Protein AF-A0AAN7G976-F1 (afdb_monomer_lite)

Organism: Quercus rubra (NCBI:txid3512)

pLDDT: mean 81.2, std 9.68, range [54.94, 92.81]

Structure (mmCIF, N/CA/C/O backbone):
data_AF-A0AAN7G976-F1
#
_entry.id   AF-A0AAN7G976-F1
#
loop_
_atom_site.group_PDB
_atom_site.id
_atom_site.type_symbol
_atom_site.label_atom_id
_atom_site.label_alt_id
_atom_site.label_comp_id
_atom_site.label_asym_id
_atom_site.label_entity_id
_atom_site.label_seq_id
_atom_site.pdbx_PDB_ins_code
_atom_site.Cartn_x
_atom_site.Cartn_y
_atom_site.Cartn_z
_atom_site.occupancy
_atom_site.B_iso_or_equiv
_atom_site.auth_seq_id
_atom_site.auth_comp_id
_atom_site.auth_asym_id
_atom_site.auth_atom_id
_atom_site.pdbx_PDB_model_num
ATOM 1 N N . MET A 1 1 ? 34.642 4.271 -28.995 1.00 54.94 1 MET A N 1
ATOM 2 C CA . MET A 1 1 ? 34.489 2.891 -28.481 1.00 54.94 1 MET A CA 1
ATOM 3 C C . MET A 1 1 ? 33.417 2.945 -27.388 1.00 54.94 1 MET A C 1
ATOM 5 O O . MET A 1 1 ? 33.693 2.669 -26.234 1.00 54.94 1 MET A O 1
ATOM 9 N N . GLU A 1 2 ? 32.192 3.360 -27.750 1.00 58.47 2 GLU A N 1
ATOM 10 C CA . GLU A 1 2 ? 31.196 3.938 -26.809 1.00 58.47 2 GLU A CA 1
ATOM 11 C C . GLU A 1 2 ? 30.054 2.974 -26.423 1.00 58.47 2 GLU A C 1
ATOM 13 O O . GLU A 1 2 ? 29.230 3.248 -25.552 1.00 58.47 2 GLU A O 1
ATOM 18 N N . TRP A 1 3 ? 29.985 1.820 -27.088 1.00 65.31 3 TRP A N 1
ATOM 19 C CA . TRP A 1 3 ? 28.886 0.857 -26.986 1.00 65.31 3 TRP A CA 1
ATOM 20 C C . TRP A 1 3 ? 28.608 0.247 -25.595 1.00 65.31 3 TRP A C 1
ATOM 22 O O . TRP A 1 3 ? 27.431 0.019 -25.296 1.00 65.31 3 TRP A O 1
ATOM 32 N N . PRO A 1 4 ? 29.602 -0.031 -24.721 1.00 81.38 4 PRO A N 1
ATOM 33 C CA . PRO A 1 4 ? 29.316 -0.678 -23.438 1.00 81.38 4 PRO A CA 1
ATOM 34 C C . PRO A 1 4 ? 28.493 0.210 -22.497 1.00 81.38 4 PRO A C 1
ATOM 36 O O . PRO A 1 4 ? 27.633 -0.305 -21.782 1.00 81.38 4 PRO A O 1
ATOM 39 N N . LEU A 1 5 ? 28.682 1.533 -22.546 1.00 81.12 5 LEU A N 1
ATOM 40 C CA . LEU A 1 5 ? 27.916 2.478 -21.732 1.00 81.12 5 LEU A CA 1
ATOM 41 C C . LEU A 1 5 ? 26.463 2.554 -22.203 1.00 81.12 5 LEU A C 1
ATOM 43 O O . LEU A 1 5 ? 25.550 2.424 -21.393 1.00 81.12 5 LEU A O 1
ATOM 47 N N . VAL A 1 6 ? 26.241 2.665 -23.516 1.00 86.25 6 VAL A N 1
ATOM 48 C CA . VAL A 1 6 ? 24.888 2.684 -24.100 1.00 86.25 6 VAL A CA 1
ATOM 49 C C . VAL A 1 6 ? 24.130 1.405 -23.754 1.00 86.25 6 VAL A C 1
ATOM 51 O O . VAL A 1 6 ? 22.970 1.456 -23.357 1.00 86.25 6 VAL A O 1
ATOM 54 N N . LYS A 1 7 ? 24.796 0.248 -23.834 1.00 85.69 7 LYS A N 1
ATOM 55 C CA . LYS A 1 7 ? 24.200 -1.037 -23.464 1.00 85.69 7 LYS A CA 1
ATOM 56 C C . LYS A 1 7 ? 23.855 -1.077 -21.974 1.00 85.69 7 LYS A C 1
ATOM 58 O O . LYS A 1 7 ? 22.746 -1.465 -21.634 1.00 85.69 7 LYS A O 1
ATOM 63 N N . PHE A 1 8 ? 24.740 -0.619 -21.091 1.00 86.69 8 PHE A N 1
ATOM 64 C CA . PHE A 1 8 ? 24.441 -0.537 -19.660 1.00 86.69 8 PHE A CA 1
ATOM 65 C C . PHE A 1 8 ? 23.220 0.353 -19.373 1.00 86.69 8 PHE A C 1
ATOM 67 O O . PHE A 1 8 ? 22.319 -0.064 -18.648 1.00 86.69 8 PHE A O 1
ATOM 74 N N . PHE A 1 9 ? 23.134 1.527 -20.007 1.00 85.75 9 PHE A N 1
ATOM 75 C CA . PHE A 1 9 ? 21.971 2.410 -19.892 1.00 85.75 9 PHE A CA 1
ATOM 76 C C . PHE A 1 9 ? 20.686 1.762 -20.418 1.00 85.75 9 PHE A C 1
ATOM 78 O O . PHE A 1 9 ? 19.655 1.852 -19.759 1.00 85.75 9 PHE A O 1
ATOM 85 N N . LEU A 1 10 ? 20.733 1.055 -21.551 1.00 88.50 10 LEU A N 1
ATOM 86 C CA . LEU A 1 10 ? 19.571 0.340 -22.089 1.00 88.50 10 LEU A CA 1
ATOM 87 C C . LEU A 1 10 ? 19.090 -0.774 -21.153 1.00 88.50 10 LEU A C 1
ATOM 89 O O . LEU A 1 10 ? 17.889 -0.914 -20.939 1.00 88.50 10 LEU A O 1
ATOM 93 N N . TRP A 1 11 ? 20.008 -1.536 -20.555 1.00 89.25 11 TRP A N 1
ATOM 94 C CA . TRP A 1 11 ? 19.661 -2.568 -19.577 1.00 89.25 11 TRP A CA 1
ATOM 95 C C . TRP A 1 11 ? 19.119 -1.965 -18.276 1.00 89.25 11 TRP A C 1
ATOM 97 O O . TRP A 1 11 ? 18.156 -2.493 -17.726 1.00 89.25 11 TRP A O 1
ATOM 107 N N . ALA A 1 12 ? 19.665 -0.837 -17.813 1.00 86.19 12 ALA A N 1
ATOM 108 C CA . ALA A 1 12 ? 19.153 -0.118 -16.648 1.00 86.19 12 ALA A CA 1
ATOM 109 C C . ALA A 1 12 ? 17.746 0.455 -16.893 1.00 86.19 12 ALA A C 1
ATOM 111 O O . ALA A 1 12 ? 16.865 0.291 -16.052 1.00 86.19 12 ALA A O 1
ATOM 112 N N . LEU A 1 13 ? 17.503 1.062 -18.060 1.00 82.44 13 LEU A N 1
ATOM 113 C CA . LEU A 1 13 ? 16.180 1.554 -18.456 1.00 82.44 13 LEU A CA 1
ATOM 114 C C . LEU A 1 13 ? 15.174 0.408 -18.588 1.00 82.44 13 LEU A C 1
ATOM 116 O O . LEU A 1 13 ? 14.061 0.519 -18.083 1.00 82.44 13 LEU A O 1
ATOM 120 N N . LEU A 1 14 ? 15.573 -0.717 -19.188 1.00 81.19 14 LEU A N 1
ATOM 121 C CA . LEU A 1 14 ? 14.742 -1.917 -19.262 1.00 81.19 14 LEU A CA 1
ATOM 122 C C . LEU A 1 14 ? 14.392 -2.433 -17.858 1.00 81.19 14 LEU A C 1
ATOM 124 O O . LEU A 1 14 ? 13.245 -2.772 -17.590 1.00 81.19 14 LEU A O 1
ATOM 128 N N . PHE A 1 15 ? 15.351 -2.424 -16.933 1.00 75.56 15 PHE A N 1
ATOM 129 C CA . PHE A 1 15 ? 15.133 -2.841 -15.549 1.00 75.56 15 PHE A CA 1
ATOM 130 C C . PHE A 1 15 ? 14.172 -1.910 -14.793 1.00 75.56 15 PHE A C 1
ATOM 132 O O . PHE A 1 15 ? 13.344 -2.382 -14.014 1.00 75.56 15 PHE A O 1
ATOM 139 N N . ILE A 1 16 ? 14.241 -0.599 -15.046 1.00 72.38 16 ILE A N 1
ATOM 140 C CA . ILE A 1 16 ? 13.305 0.396 -14.497 1.00 72.38 16 ILE A CA 1
ATOM 141 C C . ILE A 1 16 ? 11.903 0.210 -15.095 1.00 72.38 16 ILE A C 1
ATOM 143 O O . ILE A 1 16 ? 10.930 0.250 -14.353 1.00 72.38 16 ILE A O 1
ATOM 147 N N . LEU A 1 17 ? 11.790 -0.059 -16.399 1.00 67.12 17 LEU A N 1
ATOM 148 C CA . LEU A 1 17 ? 10.507 -0.311 -17.070 1.00 67.12 17 LEU A CA 1
ATOM 149 C C . LEU A 1 17 ? 9.839 -1.616 -16.607 1.00 67.12 17 LEU A C 1
ATOM 151 O O . LEU A 1 17 ? 8.616 -1.681 -16.517 1.00 67.12 17 LEU A O 1
ATOM 155 N N . ILE A 1 18 ? 10.628 -2.650 -16.296 1.00 66.75 18 ILE A N 1
ATOM 156 C CA . ILE A 1 18 ? 10.125 -3.934 -15.778 1.00 66.75 18 ILE A CA 1
ATOM 157 C C . ILE A 1 18 ? 9.670 -3.807 -14.316 1.00 66.75 18 ILE A C 1
ATOM 159 O O . ILE A 1 18 ? 8.748 -4.506 -13.892 1.00 66.75 18 ILE A O 1
ATOM 163 N N . ARG A 1 19 ? 10.277 -2.904 -13.533 1.00 65.56 19 ARG A N 1
ATOM 164 C CA . ARG A 1 19 ? 9.778 -2.531 -12.204 1.00 65.56 19 ARG A CA 1
ATOM 165 C C . ARG A 1 19 ? 8.538 -1.656 -12.378 1.00 65.56 19 ARG A C 1
ATOM 167 O O . ARG A 1 19 ? 8.619 -0.438 -12.280 1.00 65.56 19 ARG A O 1
ATOM 174 N N . GLY A 1 20 ? 7.403 -2.295 -12.665 1.00 59.78 20 GLY A N 1
ATOM 175 C CA . GLY A 1 20 ? 6.101 -1.646 -12.802 1.00 59.78 20 GLY A CA 1
ATOM 176 C C . GLY A 1 20 ? 5.896 -0.565 -11.739 1.00 59.78 20 GLY A C 1
ATOM 177 O O . GLY A 1 20 ? 6.238 -0.751 -10.569 1.00 59.78 20 GLY A O 1
ATOM 178 N N . ASN A 1 21 ? 5.394 0.589 -12.175 1.00 61.88 21 ASN A N 1
ATOM 179 C CA . ASN A 1 21 ? 5.226 1.759 -11.327 1.00 61.88 21 ASN A CA 1
ATOM 180 C C . ASN A 1 21 ? 4.298 1.392 -10.156 1.00 61.88 21 ASN A C 1
ATOM 182 O O . ASN A 1 21 ? 3.117 1.123 -10.373 1.00 61.88 21 ASN A O 1
ATOM 186 N N . LYS A 1 22 ? 4.809 1.374 -8.918 1.00 64.19 22 LYS A N 1
ATOM 187 C CA . LYS A 1 22 ? 4.015 1.129 -7.699 1.00 64.19 22 LYS A CA 1
ATOM 188 C C . LYS A 1 22 ? 3.191 2.362 -7.314 1.00 64.19 22 LYS A C 1
ATOM 190 O O . LYS A 1 22 ? 3.116 2.755 -6.152 1.00 64.19 22 LYS A O 1
ATOM 195 N N . CYS A 1 23 ? 2.602 3.009 -8.310 1.00 69.75 23 CYS A N 1
ATOM 196 C CA . CYS A 1 23 ? 1.825 4.211 -8.106 1.00 69.75 23 CYS A CA 1
ATOM 197 C C . CYS A 1 23 ? 0.498 3.821 -7.465 1.00 69.75 23 CYS A C 1
ATOM 199 O O . CYS A 1 23 ? -0.232 2.995 -8.004 1.00 69.75 23 CYS A O 1
ATOM 201 N N . CYS A 1 24 ? 0.209 4.420 -6.319 1.00 80.75 24 CYS A N 1
ATOM 202 C CA . CYS A 1 24 ? -1.112 4.351 -5.723 1.00 80.75 24 CYS A CA 1
ATOM 203 C C . CYS A 1 24 ? -1.993 5.410 -6.377 1.00 80.75 24 CYS A C 1
ATOM 205 O O . CYS A 1 24 ? -1.575 6.568 -6.473 1.00 80.75 24 CYS A O 1
ATOM 207 N N . MET A 1 25 ? -3.197 5.039 -6.809 1.00 84.69 25 MET A N 1
ATOM 208 C CA . MET A 1 25 ? -4.159 6.031 -7.278 1.00 84.69 25 MET A CA 1
ATOM 209 C C . MET A 1 25 ? -4.587 6.912 -6.104 1.00 84.69 25 MET A C 1
ATOM 211 O O . MET A 1 25 ? -4.738 6.437 -4.979 1.00 84.69 25 MET A O 1
ATOM 215 N N . GLU A 1 26 ? -4.798 8.202 -6.355 1.00 87.12 26 GLU A N 1
ATOM 216 C CA . GLU A 1 26 ? -5.158 9.142 -5.289 1.00 87.12 26 GLU A CA 1
ATOM 217 C C . GLU A 1 26 ? -6.483 8.755 -4.610 1.00 87.12 26 GLU A C 1
ATOM 219 O O . GLU A 1 26 ? -6.597 8.825 -3.390 1.00 87.12 26 GLU A O 1
ATOM 224 N N . GLU A 1 27 ? -7.446 8.256 -5.386 1.00 88.75 27 GLU A N 1
ATOM 225 C CA . GLU A 1 27 ? -8.730 7.748 -4.890 1.00 88.75 27 GLU A CA 1
ATOM 226 C C . GLU A 1 27 ? -8.552 6.537 -3.961 1.00 88.75 27 GLU A C 1
ATOM 228 O O . GLU A 1 27 ? -9.114 6.503 -2.867 1.00 88.75 27 GLU A O 1
ATOM 233 N N . GLU A 1 28 ? -7.708 5.572 -4.347 1.00 90.38 28 GLU A N 1
ATOM 234 C CA . GLU A 1 28 ? -7.380 4.408 -3.513 1.00 90.38 28 GLU A CA 1
ATOM 235 C C . GLU A 1 28 ? -6.665 4.843 -2.229 1.00 90.38 28 GLU A C 1
ATOM 237 O O . GLU A 1 28 ? -6.990 4.373 -1.139 1.00 90.38 28 GLU A O 1
ATOM 242 N N . ARG A 1 29 ? -5.724 5.790 -2.331 1.00 91.12 29 ARG A N 1
ATOM 243 C CA . ARG A 1 29 ? -4.995 6.348 -1.186 1.00 91.12 29 ARG A CA 1
ATOM 244 C C . ARG A 1 29 ? -5.947 6.991 -0.180 1.00 91.12 29 ARG A C 1
ATOM 246 O O . ARG A 1 29 ? -5.808 6.753 1.021 1.00 91.12 29 ARG A O 1
ATOM 253 N N . ILE A 1 30 ? -6.884 7.811 -0.656 1.00 91.81 30 ILE A N 1
ATOM 254 C CA . ILE A 1 30 ? -7.875 8.489 0.185 1.00 91.81 30 ILE A CA 1
ATOM 255 C C . ILE A 1 30 ? -8.795 7.457 0.841 1.00 91.81 30 ILE A C 1
ATOM 257 O O . ILE A 1 30 ? -8.896 7.449 2.068 1.00 91.81 30 ILE A O 1
ATOM 261 N N . GLY A 1 31 ? -9.374 6.535 0.065 1.00 92.81 31 GLY A N 1
ATOM 262 C CA . GLY A 1 31 ? -10.275 5.507 0.595 1.00 92.81 31 GLY A CA 1
ATOM 263 C C . GLY A 1 31 ? -9.608 4.613 1.646 1.00 92.81 31 GLY A C 1
ATOM 264 O O . GLY A 1 31 ? -10.190 4.320 2.690 1.00 92.81 31 GLY A O 1
ATOM 265 N N . LEU A 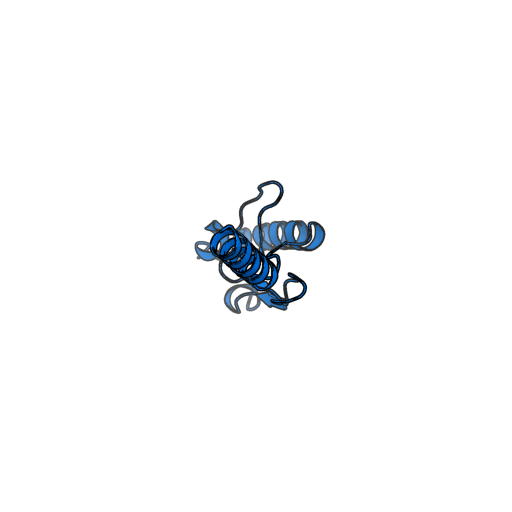1 32 ? -8.341 4.244 1.443 1.00 92.50 32 LEU A N 1
ATOM 266 C CA . LEU A 1 32 ? -7.569 3.508 2.442 1.00 92.50 32 LEU A CA 1
ATOM 267 C C . LEU A 1 32 ? -7.302 4.341 3.711 1.00 92.50 32 LEU A C 1
ATOM 269 O O . LEU A 1 32 ? -7.344 3.815 4.822 1.00 92.50 32 LEU A O 1
ATOM 273 N N . LEU A 1 33 ? -7.044 5.645 3.602 1.00 92.56 33 LEU A N 1
ATOM 274 C CA . LEU A 1 33 ? -6.860 6.494 4.786 1.00 92.56 33 LEU A CA 1
ATOM 275 C C . LEU A 1 33 ? -8.156 6.685 5.584 1.00 92.56 33 LEU A C 1
ATOM 277 O O . LEU A 1 33 ? -8.099 6.721 6.816 1.00 92.56 33 LEU A O 1
ATOM 281 N N . GLU A 1 34 ? -9.306 6.754 4.915 1.00 92.75 34 GLU A N 1
ATOM 282 C CA . GLU A 1 34 ? -10.618 6.734 5.570 1.00 92.75 34 GLU A CA 1
ATOM 283 C C . GLU A 1 34 ? -10.854 5.398 6.281 1.00 92.75 34 GLU A C 1
ATOM 285 O O . GLU A 1 34 ? -11.171 5.372 7.474 1.00 92.75 34 GLU A O 1
ATOM 290 N N . PHE A 1 35 ? -10.581 4.282 5.596 1.00 90.88 35 PHE A N 1
ATOM 291 C CA . PHE A 1 35 ? -10.670 2.945 6.177 1.00 90.88 35 PHE A CA 1
ATOM 292 C C . PHE A 1 35 ? -9.746 2.778 7.392 1.00 90.88 35 PHE A C 1
ATOM 294 O O . PHE A 1 35 ? -10.158 2.257 8.425 1.00 90.88 35 PHE A O 1
ATOM 301 N N . LYS A 1 36 ? -8.522 3.318 7.348 1.00 90.38 36 LYS A N 1
ATOM 302 C CA . LYS A 1 36 ? -7.620 3.377 8.510 1.00 90.38 36 LYS A CA 1
ATOM 303 C C . LYS A 1 36 ? -8.252 4.098 9.703 1.00 90.38 36 LYS A C 1
ATOM 305 O O . LYS A 1 36 ? -8.009 3.697 10.843 1.00 90.38 36 LYS A O 1
ATOM 310 N N . GLY A 1 37 ? -9.016 5.165 9.466 1.00 89.44 37 GLY A N 1
ATOM 311 C CA . GLY A 1 37 ? -9.774 5.863 10.506 1.00 89.44 37 GLY A CA 1
ATOM 312 C C . GLY A 1 37 ? -10.772 4.934 11.196 1.00 89.44 37 GLY A C 1
ATOM 313 O O . GLY A 1 37 ? -10.766 4.843 12.423 1.00 89.44 37 GLY A O 1
ATOM 314 N N . PHE A 1 38 ? -11.535 4.174 10.407 1.00 88.00 38 PHE A N 1
ATOM 315 C CA . PHE A 1 38 ? -12.458 3.152 10.904 1.00 88.00 38 PHE A CA 1
ATOM 316 C C . PHE A 1 38 ? -11.743 2.023 11.666 1.00 88.00 38 PHE A C 1
ATOM 318 O O . PHE A 1 38 ? -12.190 1.600 12.729 1.00 88.00 38 PHE A O 1
ATOM 325 N N . LEU A 1 39 ? -10.597 1.540 11.183 1.00 87.62 39 LEU A N 1
ATOM 326 C CA . LEU A 1 39 ? -9.870 0.469 11.870 1.00 87.62 39 LEU A CA 1
ATOM 327 C C . LEU A 1 39 ? -9.303 0.918 13.223 1.00 87.62 39 LEU A C 1
ATOM 329 O O . LEU A 1 39 ? -9.310 0.147 14.180 1.00 87.62 39 LEU A O 1
ATOM 333 N N . LYS A 1 40 ? -8.854 2.173 13.341 1.00 85.31 40 LYS A N 1
ATOM 334 C CA . LYS A 1 40 ? -8.355 2.721 14.614 1.00 85.31 40 LYS A CA 1
ATOM 335 C C . LYS A 1 40 ? -9.400 2.718 15.729 1.00 85.31 40 LYS A C 1
ATOM 337 O O . LYS A 1 40 ? -9.012 2.631 16.889 1.00 85.31 40 LYS A O 1
ATOM 342 N N . SER A 1 41 ? -10.689 2.820 15.405 1.00 82.75 41 SER A N 1
ATO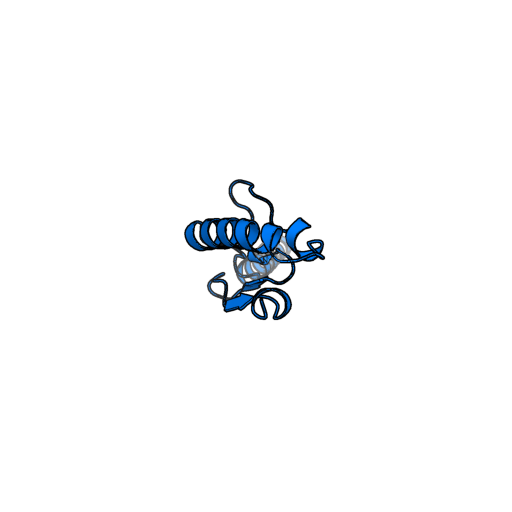M 343 C CA . SER A 1 41 ? -11.755 2.740 16.409 1.00 82.75 41 SER A CA 1
ATOM 344 C C . SER A 1 41 ? -12.143 1.306 16.779 1.00 82.75 41 SER A C 1
ATOM 346 O O . SER A 1 41 ? -12.751 1.114 17.826 1.00 82.75 41 SER A O 1
ATOM 348 N N . ASN A 1 42 ? -11.792 0.308 15.957 1.00 79.50 42 ASN A N 1
ATOM 349 C CA . ASN A 1 42 ? -12.317 -1.058 16.075 1.00 79.50 42 ASN A CA 1
ATOM 350 C C . ASN A 1 42 ? -11.250 -2.140 16.356 1.00 79.50 42 ASN A C 1
ATOM 352 O O . ASN A 1 42 ? -11.595 -3.215 16.839 1.00 79.50 42 ASN A O 1
ATOM 356 N N . ILE A 1 43 ? -9.956 -1.880 16.118 1.00 78.06 43 ILE A N 1
ATOM 357 C CA . ILE A 1 43 ? -8.868 -2.853 16.333 1.00 78.06 43 ILE A CA 1
ATOM 358 C C . ILE A 1 43 ? -7.948 -2.416 17.478 1.00 78.06 43 ILE A C 1
ATOM 360 O O . ILE A 1 43 ? -7.458 -1.290 17.503 1.00 78.06 43 ILE A O 1
ATOM 364 N N . LYS A 1 44 ? -7.613 -3.347 18.385 1.00 70.94 44 LYS A N 1
ATOM 365 C CA . LYS A 1 44 ? -6.601 -3.125 19.439 1.00 70.94 44 LYS A CA 1
ATOM 366 C C . LYS A 1 44 ? -5.154 -3.124 18.925 1.00 70.94 44 LYS A C 1
ATOM 368 O O . LYS A 1 44 ? -4.309 -2.448 19.499 1.00 70.94 44 LYS A O 1
ATOM 373 N N . ASN A 1 45 ? -4.852 -3.887 17.873 1.00 72.62 45 ASN A N 1
ATOM 374 C CA . ASN A 1 45 ? -3.520 -3.980 17.276 1.00 72.62 45 ASN A CA 1
ATOM 375 C C . ASN A 1 45 ? -3.424 -3.142 15.991 1.00 72.62 45 ASN A C 1
ATOM 377 O O . ASN A 1 45 ? -3.812 -3.582 14.913 1.00 72.62 45 ASN A O 1
ATOM 381 N N . THR A 1 46 ? -2.883 -1.931 16.107 1.00 73.25 46 THR A N 1
ATOM 382 C CA . THR A 1 46 ? -2.750 -0.982 14.991 1.00 73.25 46 THR A CA 1
ATOM 383 C C . THR A 1 46 ? -1.367 -0.994 14.338 1.00 73.25 46 THR A C 1
ATOM 385 O O . THR A 1 46 ? -1.076 -0.103 13.541 1.00 7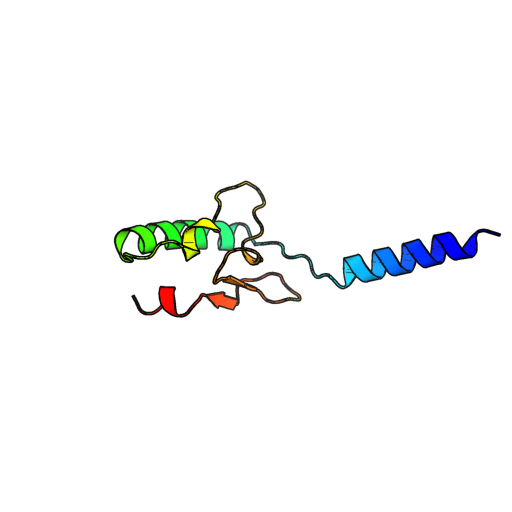3.25 46 THR A O 1
ATOM 388 N N . ASN A 1 47 ? -0.498 -1.955 14.670 1.00 79.81 47 ASN A N 1
ATOM 389 C CA . ASN A 1 47 ? 0.896 -1.958 14.208 1.00 79.81 47 ASN A CA 1
ATOM 390 C C . ASN A 1 47 ? 0.999 -1.962 12.674 1.00 79.81 47 ASN A C 1
ATOM 392 O O . ASN A 1 47 ? 1.769 -1.187 12.114 1.00 79.81 47 ASN A O 1
ATOM 396 N N . LEU A 1 48 ? 0.128 -2.713 11.995 1.00 76.69 48 LEU A N 1
ATOM 397 C CA . LEU A 1 48 ? 0.075 -2.753 10.529 1.00 76.69 48 LEU A CA 1
ATOM 398 C C . 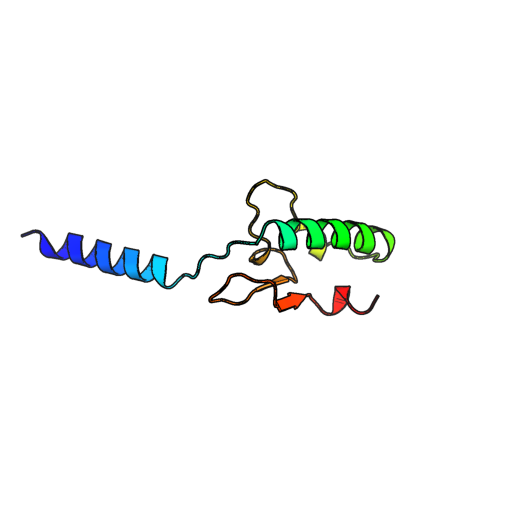LEU A 1 48 ? -0.326 -1.403 9.901 1.00 76.69 48 LEU A C 1
ATOM 400 O O . LEU A 1 48 ? 0.047 -1.089 8.773 1.00 76.69 48 LEU A O 1
ATOM 404 N N . LEU A 1 49 ? -1.056 -0.561 10.643 1.00 86.19 49 LEU A N 1
ATOM 405 C CA . LEU A 1 49 ? -1.506 0.756 10.181 1.00 86.19 49 LEU A CA 1
ATOM 406 C C . LEU A 1 49 ? -0.409 1.825 10.282 1.00 86.19 49 LEU A C 1
ATOM 408 O O . LEU A 1 49 ? -0.618 2.953 9.823 1.00 86.19 49 LEU A O 1
ATOM 412 N N . LEU A 1 50 ? 0.743 1.521 10.890 1.00 86.94 50 LEU A N 1
ATOM 413 C CA . LEU A 1 50 ? 1.848 2.476 11.042 1.00 86.94 50 LEU A CA 1
ATOM 414 C C . LEU A 1 50 ? 2.451 2.868 9.689 1.00 86.94 50 LEU A C 1
ATOM 416 O O . LEU A 1 50 ? 2.792 4.031 9.483 1.00 86.94 50 LEU A O 1
ATOM 420 N N . SER A 1 51 ? 2.503 1.924 8.750 1.00 89.00 51 SER A N 1
ATOM 421 C CA . SER A 1 51 ? 3.013 2.146 7.392 1.00 89.00 51 SER A CA 1
ATOM 422 C C . SER A 1 51 ? 2.097 3.031 6.528 1.00 89.00 51 SER A C 1
ATOM 424 O O . SER A 1 51 ? 2.561 3.637 5.563 1.00 89.00 51 SER A O 1
ATOM 426 N N . TRP A 1 52 ? 0.820 3.178 6.901 1.00 91.19 52 TRP A N 1
ATOM 427 C CA . TRP A 1 52 ? -0.196 3.913 6.142 1.00 91.19 52 TRP A CA 1
ATOM 428 C C . TRP A 1 52 ? -0.059 5.427 6.357 1.00 91.19 52 TRP A C 1
ATOM 430 O O . TRP A 1 52 ? -0.758 6.034 7.177 1.00 91.19 52 TRP A O 1
ATOM 440 N N . VAL A 1 53 ? 0.895 6.051 5.672 1.00 87.69 53 VAL A N 1
ATOM 441 C CA . VAL A 1 53 ? 1.243 7.466 5.864 1.00 87.69 53 VAL A CA 1
ATOM 442 C C . VAL A 1 53 ? 0.463 8.397 4.934 1.00 87.69 53 VAL A C 1
ATOM 444 O O . VAL A 1 53 ? 0.443 8.227 3.713 1.00 87.69 53 VAL A O 1
ATOM 447 N N . ASN A 1 54 ? -0.121 9.453 5.506 1.00 86.38 54 ASN A N 1
ATOM 448 C CA . ASN A 1 54 ? -0.761 10.524 4.744 1.00 86.38 54 ASN A CA 1
ATOM 449 C C . ASN A 1 54 ? 0.294 11.526 4.244 1.00 86.38 54 ASN A C 1
ATOM 451 O O . ASN A 1 54 ? 0.455 12.610 4.799 1.00 86.38 54 ASN A O 1
ATOM 455 N N . LYS A 1 55 ? 1.071 11.118 3.238 1.00 81.56 55 LYS A N 1
ATOM 456 C CA . LYS A 1 55 ? 2.013 11.984 2.517 1.00 81.56 55 LYS A CA 1
ATOM 457 C C . LYS A 1 55 ? 1.542 12.132 1.075 1.00 81.56 55 LYS A C 1
ATOM 459 O O . LYS A 1 55 ? 1.056 11.165 0.491 1.00 81.56 55 LYS A O 1
ATOM 464 N N . ALA A 1 56 ? 1.720 13.320 0.501 1.00 67.81 56 ALA A N 1
ATOM 465 C CA . ALA A 1 56 ? 1.497 13.523 -0.925 1.00 67.81 56 ALA A CA 1
ATOM 466 C C . ALA A 1 56 ? 2.375 12.536 -1.714 1.00 67.81 56 ALA A C 1
ATOM 468 O O . ALA A 1 56 ? 3.577 12.452 -1.456 1.00 67.81 56 ALA A O 1
ATOM 469 N N . LYS A 1 57 ? 1.768 11.789 -2.647 1.00 67.25 57 LYS A N 1
ATOM 470 C CA . LYS A 1 57 ? 2.419 10.735 -3.451 1.00 67.25 57 LYS A CA 1
ATOM 471 C C . LYS A 1 57 ? 2.912 9.514 -2.659 1.00 67.25 57 LYS A C 1
ATOM 473 O O . LYS A 1 57 ? 3.876 8.873 -3.073 1.00 67.25 57 LYS A O 1
ATOM 478 N N . SER A 1 58 ? 2.306 9.179 -1.517 1.00 75.81 58 SER A N 1
ATOM 479 C CA . SER A 1 58 ? 2.636 7.908 -0.866 1.00 75.81 58 SER A CA 1
ATOM 480 C C . SER A 1 58 ? 2.196 6.720 -1.728 1.00 75.81 58 SER A C 1
ATOM 482 O O . SER A 1 58 ? 1.049 6.618 -2.157 1.00 75.81 58 SER A O 1
ATOM 484 N N . GLU A 1 59 ? 3.125 5.802 -1.976 1.00 83.12 59 GLU A N 1
ATOM 485 C CA . GLU A 1 59 ? 2.846 4.547 -2.668 1.00 83.12 59 GLU A CA 1
ATOM 486 C C . GLU A 1 59 ? 2.157 3.582 -1.693 1.00 83.12 59 GLU A C 1
ATOM 488 O O . GLU A 1 59 ? 2.827 2.856 -0.956 1.00 83.12 59 GLU A O 1
ATOM 493 N N . CYS A 1 60 ? 0.819 3.572 -1.658 1.00 87.25 60 CYS A N 1
ATOM 494 C CA . CYS A 1 60 ? 0.055 2.654 -0.805 1.00 87.25 60 CYS A CA 1
ATOM 495 C C . CYS A 1 60 ? 0.366 1.170 -1.059 1.00 87.25 60 CYS A C 1
ATOM 497 O O . CYS A 1 60 ? 0.216 0.357 -0.158 1.00 87.25 60 CYS A O 1
ATOM 499 N N . CYS A 1 61 ? 0.906 0.809 -2.225 1.00 87.81 61 CYS A N 1
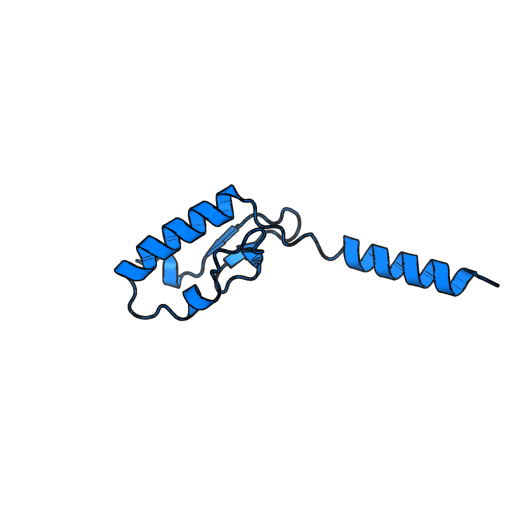ATOM 500 C CA . CYS A 1 61 ? 1.408 -0.539 -2.511 1.00 87.81 61 CYS A CA 1
ATOM 501 C C . CYS A 1 61 ? 2.635 -0.952 -1.681 1.00 87.81 61 CYS A C 1
ATOM 503 O O . CYS A 1 61 ? 3.037 -2.114 -1.717 1.00 87.81 61 CYS A O 1
ATOM 505 N N . ASN A 1 62 ? 3.260 -0.010 -0.973 1.00 87.69 62 ASN A N 1
ATOM 506 C CA . ASN A 1 62 ? 4.307 -0.286 0.008 1.00 87.69 62 A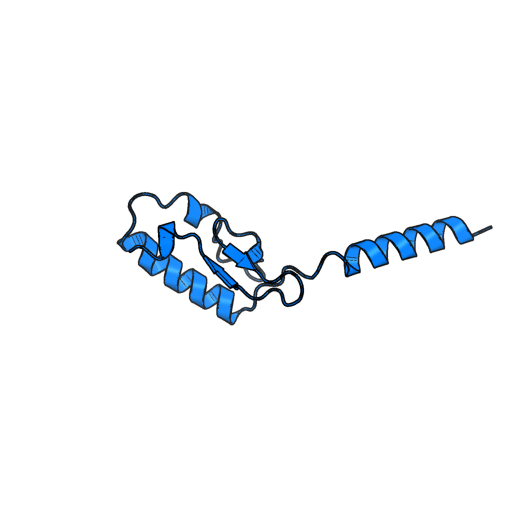SN A CA 1
ATOM 507 C C . ASN A 1 62 ? 3.764 -0.284 1.446 1.00 87.69 62 ASN A C 1
ATOM 509 O O . ASN A 1 62 ? 4.539 -0.474 2.384 1.00 87.69 62 ASN A O 1
ATOM 513 N N . TRP A 1 63 ? 2.467 -0.038 1.645 1.00 91.19 63 TRP A N 1
ATOM 514 C CA . TRP A 1 63 ? 1.855 -0.150 2.960 1.00 91.19 63 TRP A CA 1
ATOM 515 C C . TRP A 1 63 ? 1.705 -1.615 3.351 1.00 91.19 63 TRP A C 1
ATOM 517 O O . TRP A 1 63 ? 1.407 -2.495 2.545 1.00 91.19 63 TRP A O 1
ATOM 527 N N . GLU A 1 64 ? 1.928 -1.872 4.628 1.00 90.31 64 GLU A N 1
ATOM 528 C CA . GLU A 1 64 ? 1.832 -3.197 5.204 1.00 90.31 64 GLU A CA 1
ATOM 529 C C . GLU A 1 64 ? 0.382 -3.687 5.148 1.00 90.31 64 GLU A C 1
ATOM 531 O O . GLU A 1 64 ? -0.559 -2.971 5.507 1.00 90.31 64 GLU A O 1
ATOM 536 N N . GLY A 1 65 ? 0.207 -4.913 4.655 1.00 89.38 65 GLY A N 1
ATOM 537 C CA . GLY A 1 65 ? -1.108 -5.507 4.450 1.00 89.38 65 GLY A CA 1
ATOM 538 C C . GLY A 1 65 ? -1.876 -4.970 3.238 1.00 89.38 65 GLY A C 1
ATOM 539 O O . GLY A 1 65 ? -3.064 -5.259 3.145 1.00 89.38 65 GLY A O 1
ATOM 540 N N . VAL A 1 66 ? -1.236 -4.228 2.325 1.00 90.88 66 VAL A N 1
ATOM 541 C CA . VAL A 1 66 ? -1.807 -3.823 1.029 1.00 90.88 66 VAL A CA 1
ATOM 542 C C . VAL A 1 66 ? -1.099 -4.576 -0.095 1.00 90.88 66 VAL A C 1
ATOM 544 O O . VAL A 1 66 ? 0.127 -4.547 -0.200 1.00 90.88 66 VAL A O 1
ATOM 547 N N . ARG A 1 67 ? -1.861 -5.242 -0.967 1.00 89.81 67 ARG A N 1
ATOM 548 C CA . ARG A 1 67 ? -1.334 -5.886 -2.176 1.00 89.81 67 ARG A CA 1
ATOM 549 C C . ARG A 1 67 ? -1.902 -5.208 -3.410 1.00 89.81 67 ARG A C 1
ATOM 551 O O . ARG A 1 67 ? -3.116 -5.077 -3.553 1.00 89.81 67 ARG A O 1
ATOM 558 N N . CYS A 1 68 ? -1.010 -4.840 -4.324 1.00 88.69 68 CYS A N 1
ATOM 559 C CA . CYS A 1 68 ? -1.373 -4.219 -5.590 1.00 88.69 68 CYS A CA 1
ATOM 560 C C . CYS A 1 68 ? -1.142 -5.140 -6.789 1.00 88.69 68 CYS A C 1
ATOM 562 O O . CYS A 1 68 ? -0.313 -6.054 -6.762 1.00 88.69 68 CYS A O 1
ATOM 564 N N . ASN A 1 69 ? -1.852 -4.860 -7.876 1.00 85.56 69 ASN A N 1
ATOM 565 C CA . ASN A 1 69 ? -1.595 -5.424 -9.186 1.00 85.56 69 ASN A CA 1
ATOM 566 C C . ASN A 1 69 ? -0.243 -4.916 -9.715 1.00 85.56 69 ASN A C 1
ATOM 568 O O . ASN A 1 69 ? -0.038 -3.712 -9.844 1.00 85.56 69 ASN A O 1
ATOM 572 N N . ALA A 1 70 ? 0.662 -5.830 -10.073 1.00 75.06 70 ALA A N 1
ATOM 573 C CA . ALA A 1 70 ? 2.023 -5.489 -10.499 1.00 75.06 70 ALA A CA 1
ATOM 574 C C . ALA A 1 70 ? 2.098 -4.694 -11.819 1.00 75.06 70 ALA A C 1
ATOM 576 O O . ALA A 1 70 ? 3.110 -4.053 -12.089 1.00 75.06 70 ALA A O 1
ATOM 577 N N . THR A 1 71 ? 1.050 -4.741 -12.645 1.00 74.38 71 THR A N 1
ATOM 578 C CA . THR A 1 71 ? 1.004 -4.080 -13.957 1.00 74.38 71 THR A CA 1
ATOM 579 C C . THR A 1 71 ? 0.304 -2.728 -13.896 1.00 74.38 71 THR A C 1
ATOM 581 O O . THR A 1 71 ? 0.743 -1.786 -14.547 1.00 74.38 71 THR A O 1
ATOM 584 N N . LYS A 1 72 ? -0.795 -2.630 -13.137 1.00 76.56 72 LYS A N 1
ATOM 585 C CA . LYS A 1 72 ? -1.636 -1.423 -13.081 1.00 76.56 72 LYS A CA 1
ATOM 586 C C . LYS A 1 72 ? -1.456 -0.584 -11.814 1.00 76.56 72 LYS A C 1
ATOM 588 O O . LYS A 1 72 ? -1.950 0.531 -11.776 1.00 76.56 72 LYS A O 1
ATOM 593 N N . GLY A 1 73 ? -0.813 -1.117 -10.776 1.00 79.44 73 GLY A N 1
ATOM 594 C CA . GLY A 1 73 ? -0.651 -0.429 -9.490 1.00 79.44 73 GLY A CA 1
ATOM 595 C C . GLY A 1 73 ? -1.903 -0.405 -8.604 1.00 79.44 73 GLY A C 1
ATOM 596 O O . GLY A 1 73 ? -1.801 0.005 -7.459 1.00 79.44 73 GLY A O 1
ATOM 597 N N . HIS A 1 74 ? -3.052 -0.898 -9.080 1.00 87.62 74 HIS A N 1
ATOM 598 C CA . HIS A 1 74 ? -4.299 -0.918 -8.303 1.00 87.62 74 HIS A CA 1
ATOM 599 C C . HIS A 1 74 ? -4.245 -1.837 -7.094 1.00 87.62 74 HIS A C 1
ATOM 601 O O . HIS A 1 74 ? -3.699 -2.940 -7.184 1.00 87.62 74 HIS A O 1
ATOM 607 N N . VAL A 1 75 ? -4.899 -1.438 -6.010 1.00 89.44 75 VAL A N 1
ATOM 608 C CA . VAL A 1 75 ? -5.079 -2.269 -4.817 1.00 89.44 75 VAL A CA 1
ATOM 609 C C . VAL A 1 75 ? -6.037 -3.413 -5.146 1.00 89.44 75 VAL A C 1
ATOM 611 O O . VAL A 1 75 ? -7.145 -3.200 -5.627 1.00 89.44 75 VAL A O 1
ATOM 614 N N . ILE A 1 76 ? -5.604 -4.649 -4.903 1.00 90.88 76 ILE A N 1
ATOM 615 C CA . ILE A 1 76 ? -6.383 -5.862 -5.208 1.00 90.88 76 ILE A CA 1
ATOM 616 C C . ILE A 1 76 ? -6.651 -6.727 -3.982 1.00 90.88 76 ILE A C 1
ATOM 618 O O . ILE A 1 76 ? -7.521 -7.590 -4.032 1.00 90.88 76 ILE A O 1
ATOM 622 N N . GLU A 1 77 ? -5.912 -6.530 -2.890 1.00 90.12 77 GLU A N 1
ATOM 623 C CA . GLU A 1 77 ? -6.154 -7.246 -1.641 1.00 90.12 77 GLU A CA 1
ATOM 624 C C . GLU A 1 77 ? -5.678 -6.432 -0.435 1.00 90.12 77 GLU A C 1
ATOM 626 O O . GLU A 1 77 ? -4.675 -5.714 -0.495 1.00 90.12 77 GLU A O 1
ATOM 631 N N . LEU A 1 78 ? -6.407 -6.599 0.667 1.00 90.00 78 LEU A N 1
ATOM 632 C CA . LEU A 1 78 ? -6.049 -6.142 2.000 1.00 90.00 78 LEU A CA 1
ATOM 633 C C . LEU A 1 78 ? -5.866 -7.350 2.922 1.00 90.00 78 LEU A C 1
ATOM 635 O O . LEU A 1 78 ? -6.529 -8.371 2.751 1.00 90.00 78 LEU A O 1
ATOM 639 N N . SER A 1 79 ? -4.985 -7.226 3.916 1.00 86.50 79 SER A N 1
ATOM 640 C CA . SER A 1 79 ? -4.775 -8.267 4.928 1.00 86.50 79 SER A CA 1
ATOM 641 C C . SER A 1 79 ? -6.101 -8.695 5.562 1.00 86.50 79 SER A C 1
ATOM 643 O O . SER A 1 79 ? -6.907 -7.853 5.963 1.00 86.50 79 SER A O 1
ATOM 645 N N . GLN A 1 80 ? -6.299 -10.008 5.721 1.00 78.38 80 GLN A N 1
ATOM 646 C CA . GLN A 1 80 ? -7.512 -10.586 6.319 1.00 78.38 80 GLN A CA 1
ATOM 647 C C . GLN A 1 80 ? -7.803 -10.042 7.725 1.00 78.38 80 GLN A C 1
ATOM 649 O O . GLN A 1 80 ? -8.955 -9.976 8.142 1.00 78.38 80 GLN A O 1
ATOM 654 N N . GLN A 1 81 ? -6.767 -9.582 8.431 1.00 74.06 81 GLN A N 1
ATOM 655 C CA . GLN A 1 81 ? -6.880 -8.963 9.752 1.00 74.06 81 GLN A CA 1
ATOM 656 C C . GLN A 1 81 ? -7.708 -7.667 9.747 1.00 74.06 81 GLN A C 1
ATOM 658 O O . GLN A 1 81 ? -8.199 -7.265 10.796 1.00 74.06 81 GLN A O 1
ATOM 663 N N . PHE A 1 82 ? -7.859 -7.012 8.591 1.00 75.69 82 PHE A N 1
ATOM 664 C CA . PHE A 1 82 ? -8.651 -5.790 8.442 1.00 75.69 82 PHE A CA 1
ATOM 665 C C . PHE A 1 82 ? -10.097 -6.046 8.008 1.00 75.69 82 PHE A C 1
ATOM 667 O O . PHE A 1 82 ? -10.954 -5.204 8.236 1.00 75.69 82 PHE A O 1
ATOM 674 N N . VAL A 1 83 ? -10.365 -7.169 7.337 1.00 69.25 83 VAL A N 1
ATOM 675 C CA . VAL A 1 83 ? -11.670 -7.450 6.707 1.00 69.25 83 VAL A CA 1
ATOM 676 C C . VAL A 1 83 ? -12.553 -8.333 7.599 1.00 69.25 83 VAL A C 1
ATOM 678 O O . VAL A 1 83 ? -13.754 -8.426 7.385 1.00 69.25 83 VAL A O 1
ATOM 681 N N . ALA A 1 84 ? -11.974 -8.965 8.622 1.00 66.00 84 ALA A N 1
ATOM 682 C CA . ALA A 1 84 ? -12.684 -9.809 9.584 1.00 66.00 84 ALA A CA 1
ATOM 683 C C . ALA A 1 84 ? -13.272 -9.035 10.790 1.00 66.00 84 ALA A C 1
ATOM 685 O O . ALA A 1 84 ? -13.430 -9.622 11.861 1.00 66.00 84 ALA A O 1
ATOM 686 N N . ILE A 1 85 ? -13.531 -7.732 10.637 1.00 60.41 85 ILE A N 1
ATOM 687 C CA . ILE A 1 85 ? -13.995 -6.811 11.695 1.00 60.41 85 ILE A CA 1
ATOM 688 C C . ILE A 1 85 ? -15.455 -6.449 11.473 1.00 60.41 85 ILE A C 1
ATOM 690 O O . ILE A 1 85 ? -15.799 -6.139 10.312 1.00 60.41 85 ILE A O 1
#

InterPro domains:
  IPR013210 Leucine-rich repeat-containing N-terminal, plant-type [PF08263] (27-69)
  IPR032675 Leucine-rich repeat domain superfamily [G3DSA:3.80.10.10] (21-82)
  IPR046956 Receptor-like protein 23-like [PTHR48063] (14-79)

Radius of gyration: 17.66 Å; chains: 1; bounding box: 48×24×48 Å

Secondary structure (DSSP, 8-state):
--HHHHHHHHHHHHHHHHS---PPPHHHHHHHHHHHHHHHHH-S--GGGGG----TT--GGGSTTEEE-TTT--EEEE-HHHH--

Foldseek 3Di:
DCPVVVVVVVVVVVVVVQQAPLFEDPVNLVVVVVLLVVCVVPDPDCVQVPQSDPDVRDSCCPRRQWHADRHPNYTDGGHPVSVVD

Sequence (85 aa):
MEWPLVKFFLWALLFILIRGNKCCMEEERIGLLEFKGFLKSNIKNTNLLLSWVNKAKSECCNWEGVRCNATKGHVIELSQQFVAI